Protein AF-A0A7C4SWA2-F1 (afdb_monomer)

Solvent-accessible surface area (backbone atoms only — not comparable to full-atom values): 9480 Å² total; per-residue (Å²): 128,69,71,69,58,55,56,54,55,53,52,51,53,53,56,64,64,68,67,70,67,73,81,58,71,61,83,76,74,59,64,75,64,39,39,58,69,55,51,52,49,53,38,53,76,69,69,55,58,68,45,92,64,57,56,90,76,38,51,30,28,65,49,51,55,94,85,42,69,29,41,38,35,40,36,39,41,90,85,83,37,20,34,45,34,40,38,39,39,32,96,31,40,77,59,31,66,57,48,49,59,53,45,47,72,76,50,66,79,58,49,60,86,47,93,93,50,52,38,38,36,41,68,52,98,89,58,60,46,40,37,39,38,37,31,72,76,69,27,17,40,38,39,38,27,46,53,76,53,48,61,52,53,49,53,56,48,54,60,47,55,63,60,64,77,74,122

Radius of gyration: 19.84 Å; Cα contacts (8 Å, |Δi|>4): 241; chains: 1; bounding box: 36×76×38 Å

Secondary structure (DSSP, 8-state):
--HHHHHHHHHHHHHHHS--------GGGSPTT-BHHHHHHHHHHTT--B-S---TT-EEEEEEETTEEEEEEEEE-TTT-BEEEEEEEESSSTHHHHHHHHHHHHS-PPEESSTTS-EEEEE-TTS-EEEEEE-SSSSEEEEEEETTHHHHHHHHHHHHHHHHT--

Sequence (167 aa):
MAFKQITFVIMLAVCLFVVCECLAFQFEDFVWGISEEQARGLLKQNRKKLTAAEAEGGIAYRDKLMGISCKIELLFTPESRVLYAVRATWDGVEAGPLARDFLSKRHHEPIQEEPGIDKYIWMDSGTEDIIALDYSAGKTDLWYSVGDEYEQGIRLEEGRQEQVDYF

Foldseek 3Di:
DVPVVVVVVVVVVVVVVVPPPVPQDDVVVDDWFAAPVVVVVVCVVVVFDWDPCPPPLWTWGWDDHPNAIWIKIFHADPPSRTTFKIKTKFQFLPCLVVVQVVCCVVAPHWDDPDPPFSWTWGDHPPFQWIWIWGRRPGMIMIMIGGHPVVVVVVVVVVVVVVVVVPD

Nearest PDB structures (foldseek):
  5zfr-assembly1_A-2  TM=3.080E-01  e=1.214E+00  Geobacter sulfurreducens PCA
  2fkm-assembly1_X  TM=3.660E-01  e=3.132E+00  Pseudomonas aeruginosa
  3c2w-assembly1_E  TM=3.956E-01  e=2.506E+00  Pseudomonas aeruginosa
  6vbu-assembly1_7  TM=4.430E-01  e=4.376E+00  Bos taurus
  4o0p-assembly1_A  TM=3.743E-01  e=5.470E+00  Deinococcus radiodurans R1 = ATCC 13939 = DSM 20539

Mean predicted aligned error: 11.61 Å

Structure (mmCIF, N/CA/C/O backbone):
data_AF-A0A7C4SWA2-F1
#
_entry.id   AF-A0A7C4SWA2-F1
#
loop_
_atom_site.group_PDB
_atom_site.id
_atom_site.type_symbol
_atom_site.label_atom_id
_atom_site.label_alt_id
_atom_site.label_comp_id
_atom_site.label_asym_id
_atom_site.label_entity_id
_atom_site.label_seq_id
_atom_site.pdbx_PDB_ins_code
_atom_site.Cartn_x
_atom_site.Cartn_y
_atom_site.Cartn_z
_atom_site.occupancy
_atom_site.B_iso_or_equiv
_atom_site.auth_seq_id
_atom_site.auth_comp_id
_atom_site.auth_asym_id
_atom_site.auth_atom_id
_atom_site.pdbx_PDB_model_num
ATOM 1 N N . MET A 1 1 ? -8.121 -55.295 5.365 1.00 52.00 1 MET A N 1
ATOM 2 C CA . MET A 1 1 ? -8.681 -54.137 4.624 1.00 52.00 1 MET A CA 1
ATOM 3 C C . MET A 1 1 ? -8.723 -52.825 5.420 1.00 52.00 1 MET A C 1
ATOM 5 O O . MET A 1 1 ? -9.052 -51.817 4.821 1.00 52.00 1 MET A O 1
ATOM 9 N N . ALA A 1 2 ? -8.338 -52.773 6.703 1.00 52.31 2 ALA A N 1
ATOM 10 C CA . ALA A 1 2 ? -8.365 -51.526 7.487 1.00 52.31 2 ALA A CA 1
ATOM 11 C C . ALA A 1 2 ? -7.149 -50.595 7.260 1.00 52.31 2 ALA A C 1
ATOM 13 O O . ALA A 1 2 ? -7.238 -49.391 7.462 1.00 52.31 2 ALA A O 1
ATOM 14 N N . PHE A 1 3 ? -6.017 -51.131 6.784 1.00 42.97 3 PHE A N 1
ATOM 15 C CA . PHE A 1 3 ? -4.762 -50.374 6.668 1.00 42.97 3 PHE A CA 1
ATOM 16 C C . PHE A 1 3 ? -4.763 -49.330 5.534 1.00 42.97 3 PHE A C 1
ATOM 18 O O . PHE A 1 3 ? -4.124 -48.296 5.659 1.00 42.97 3 PHE A O 1
ATOM 25 N N . LYS A 1 4 ? -5.528 -49.559 4.453 1.00 47.06 4 LYS A N 1
ATOM 26 C CA . LYS A 1 4 ? -5.644 -48.614 3.323 1.00 47.06 4 LYS A CA 1
ATOM 27 C C . LYS A 1 4 ? -6.523 -47.394 3.631 1.00 47.06 4 LYS A C 1
ATOM 29 O O . LYS A 1 4 ? -6.326 -46.351 3.019 1.00 47.06 4 LYS A O 1
ATOM 34 N N . GLN A 1 5 ? -7.474 -47.505 4.564 1.00 50.75 5 GLN A N 1
ATOM 35 C CA . GLN A 1 5 ? -8.345 -46.381 4.934 1.00 50.75 5 GLN A CA 1
ATOM 36 C C . GLN A 1 5 ? -7.641 -45.378 5.858 1.00 50.75 5 GLN A C 1
ATOM 38 O O . GLN A 1 5 ? -7.860 -44.178 5.728 1.00 50.75 5 GLN A O 1
ATOM 43 N N . ILE A 1 6 ? -6.737 -45.843 6.727 1.00 55.16 6 ILE A N 1
ATOM 44 C CA . ILE A 1 6 ? -5.999 -44.977 7.662 1.00 55.16 6 ILE A CA 1
ATOM 45 C C . ILE A 1 6 ? -5.015 -44.064 6.912 1.00 55.16 6 ILE A C 1
ATOM 47 O O . ILE A 1 6 ? -4.903 -42.882 7.231 1.00 55.16 6 ILE A O 1
ATOM 51 N N . THR A 1 7 ? -4.353 -44.565 5.864 1.00 55.78 7 THR A N 1
ATOM 52 C CA . THR A 1 7 ? -3.414 -43.761 5.060 1.00 55.78 7 THR A CA 1
ATOM 53 C C . THR A 1 7 ? -4.112 -42.620 4.313 1.00 55.78 7 THR A C 1
ATOM 55 O O . THR A 1 7 ? -3.547 -41.538 4.185 1.00 55.78 7 THR A O 1
ATOM 58 N N . PHE A 1 8 ? -5.354 -42.830 3.867 1.00 53.66 8 PHE A N 1
ATOM 59 C CA . PHE A 1 8 ? -6.124 -41.818 3.139 1.00 53.66 8 PHE A CA 1
ATOM 60 C C . PHE A 1 8 ? -6.556 -40.657 4.049 1.00 53.66 8 PHE A C 1
ATOM 62 O O . PHE A 1 8 ? -6.499 -39.501 3.642 1.00 53.66 8 PHE A O 1
ATOM 69 N N . VAL A 1 9 ? -6.909 -40.946 5.307 1.00 58.00 9 VAL A N 1
ATOM 70 C CA . VAL A 1 9 ? -7.282 -39.920 6.299 1.00 58.00 9 VAL A CA 1
ATOM 71 C C . VAL A 1 9 ? -6.073 -39.075 6.711 1.00 58.00 9 VAL A C 1
ATOM 73 O O . VAL A 1 9 ? -6.198 -37.861 6.847 1.00 58.00 9 VAL A O 1
ATOM 76 N N . ILE A 1 10 ? -4.888 -39.682 6.844 1.00 57.34 10 ILE A N 1
ATOM 77 C CA . ILE A 1 10 ? -3.655 -38.942 7.158 1.00 57.34 10 ILE A CA 1
ATOM 78 C C . ILE A 1 10 ? -3.238 -38.056 5.976 1.00 57.34 10 ILE A C 1
ATOM 80 O O . ILE A 1 10 ? -2.879 -36.902 6.184 1.00 57.34 10 ILE A O 1
ATOM 84 N N . MET A 1 11 ? -3.344 -38.541 4.734 1.00 54.00 11 MET A N 1
ATOM 85 C CA . MET A 1 11 ? -3.025 -37.738 3.547 1.00 54.00 11 MET A CA 1
ATOM 86 C C . MET A 1 11 ? -4.014 -36.569 3.360 1.00 54.00 11 MET A C 1
ATOM 88 O O . MET A 1 11 ? -3.588 -35.466 3.037 1.00 54.00 11 MET A O 1
ATOM 92 N N . LEU A 1 12 ? -5.305 -36.762 3.666 1.00 49.56 12 LEU A N 1
ATOM 93 C CA . LEU A 1 12 ? -6.313 -35.693 3.648 1.00 49.56 12 LEU A CA 1
ATOM 94 C C . LEU A 1 12 ? -6.077 -34.648 4.756 1.00 49.56 12 LEU A C 1
ATOM 96 O O . LEU A 1 12 ? -6.228 -33.455 4.511 1.00 49.56 12 LEU A O 1
ATOM 100 N N . ALA A 1 13 ? -5.658 -35.075 5.953 1.00 52.69 13 ALA A N 1
ATOM 101 C CA . ALA A 1 13 ? -5.319 -34.175 7.058 1.00 52.69 13 ALA A CA 1
ATOM 102 C C . ALA A 1 13 ? -4.026 -33.380 6.798 1.00 52.69 13 ALA A C 1
ATOM 104 O O . ALA A 1 13 ? -3.947 -32.208 7.160 1.00 52.69 13 ALA A O 1
ATOM 105 N N . VAL A 1 14 ? -3.038 -33.983 6.124 1.00 51.81 14 VAL A N 1
ATOM 106 C CA . VAL A 1 14 ? -1.818 -33.287 5.683 1.00 51.81 14 VAL A CA 1
ATOM 107 C C . VAL A 1 14 ? -2.132 -32.306 4.548 1.00 51.81 14 VAL A C 1
ATOM 109 O O . VAL A 1 14 ? -1.638 -31.185 4.582 1.00 51.81 14 VAL A O 1
ATOM 112 N N . CYS A 1 15 ? -3.018 -32.646 3.603 1.00 45.97 15 CYS A N 1
ATOM 113 C CA . CYS A 1 15 ? -3.478 -31.697 2.582 1.00 45.97 15 CYS A CA 1
ATOM 114 C C . CYS A 1 15 ? -4.307 -30.540 3.169 1.00 45.97 15 CYS A C 1
ATOM 116 O O . CYS A 1 15 ? -4.155 -29.413 2.714 1.00 45.97 15 CYS A O 1
ATOM 118 N N . LEU A 1 16 ? -5.114 -30.774 4.212 1.00 44.59 16 LEU A N 1
ATOM 119 C CA . LEU A 1 16 ? -5.858 -29.716 4.916 1.00 44.59 16 LEU A CA 1
ATOM 120 C C . LEU A 1 16 ? -4.960 -28.788 5.754 1.00 44.59 16 LEU A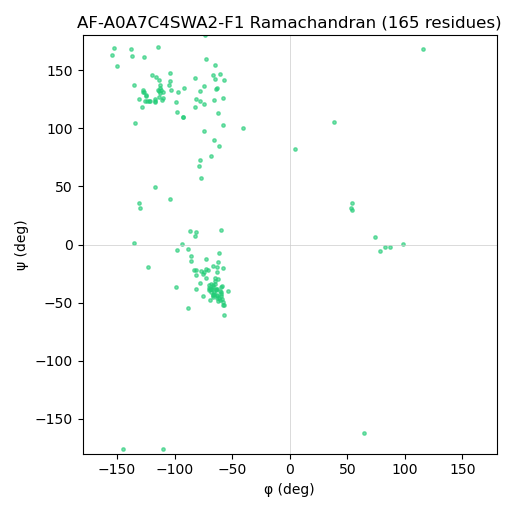 C 1
ATOM 122 O O . LEU A 1 16 ? -5.343 -27.650 6.002 1.00 44.59 16 LEU A O 1
ATOM 126 N N . PHE A 1 17 ? -3.762 -29.229 6.149 1.00 40.84 17 PHE A N 1
ATOM 127 C CA . PHE A 1 17 ? -2.779 -28.382 6.842 1.00 40.84 17 PHE A CA 1
ATOM 128 C C . PHE A 1 17 ? -1.877 -27.569 5.898 1.00 40.84 17 PHE A C 1
ATOM 130 O O . PHE A 1 17 ? -1.212 -26.639 6.350 1.00 40.84 17 PHE A O 1
ATOM 137 N N . VAL A 1 18 ? -1.853 -27.890 4.599 1.00 42.31 18 VAL A N 1
ATOM 138 C CA . VAL A 1 18 ? -1.020 -27.201 3.590 1.00 42.31 18 VAL A CA 1
ATOM 139 C C . VAL A 1 18 ? -1.777 -26.071 2.878 1.00 42.31 18 VAL A C 1
ATOM 141 O O . VAL A 1 18 ? -1.190 -25.341 2.090 1.00 42.31 18 VAL A O 1
ATOM 144 N N . VAL A 1 19 ? -3.044 -25.831 3.229 1.00 43.88 19 VAL A N 1
ATOM 145 C CA . VAL A 1 19 ? -3.797 -24.639 2.795 1.00 43.88 19 VAL A CA 1
ATOM 146 C C . VAL A 1 19 ? -3.914 -23.618 3.931 1.00 43.88 19 VAL A C 1
ATOM 148 O O . VAL A 1 19 ? -4.924 -22.948 4.094 1.00 43.88 19 VAL A O 1
ATOM 151 N N . CYS A 1 20 ? -2.851 -23.452 4.719 1.00 35.91 20 CYS A N 1
ATOM 152 C CA . CYS A 1 20 ? -2.522 -22.111 5.198 1.00 35.91 20 CYS A CA 1
ATOM 153 C C . CYS A 1 20 ? -1.819 -21.410 4.037 1.00 35.91 20 CYS A C 1
ATOM 155 O O . CYS A 1 20 ? -0.622 -21.124 4.093 1.00 35.91 20 CYS A O 1
ATOM 157 N N . GLU A 1 21 ? -2.563 -21.148 2.961 1.00 38.19 21 GLU A N 1
ATOM 158 C CA . GLU A 1 21 ? -2.237 -19.970 2.183 1.00 38.19 21 GLU A CA 1
ATOM 159 C C . GLU A 1 21 ? -2.354 -18.835 3.188 1.00 38.19 21 GLU A C 1
ATOM 161 O O . GLU A 1 21 ? -3.440 -18.476 3.645 1.00 38.19 21 GLU A O 1
ATOM 166 N N . CYS A 1 22 ? -1.194 -18.366 3.646 1.00 36.97 22 CYS A N 1
ATOM 167 C CA . CYS A 1 22 ? -1.033 -17.004 4.087 1.00 36.97 22 CYS A CA 1
ATOM 168 C C . CYS A 1 22 ? -1.812 -16.176 3.072 1.00 36.97 22 CYS A C 1
ATOM 170 O O . CYS A 1 22 ? -1.321 -15.970 1.963 1.00 36.97 22 CYS A O 1
ATOM 172 N N . LEU A 1 23 ? -3.034 -15.774 3.425 1.00 37.03 23 LEU A N 1
ATOM 173 C CA . LEU A 1 23 ? -3.732 -14.689 2.764 1.00 37.03 23 LEU A CA 1
ATOM 174 C C . LEU A 1 23 ? -2.835 -13.480 3.004 1.00 37.03 23 LEU A C 1
ATOM 176 O O . LEU A 1 23 ? -2.904 -12.789 4.021 1.00 37.03 23 LEU A O 1
ATOM 180 N N . ALA A 1 24 ? -1.854 -13.370 2.115 1.00 38.41 24 ALA A N 1
ATOM 181 C CA . ALA A 1 24 ? -0.940 -12.277 1.977 1.00 38.41 24 ALA A CA 1
ATOM 182 C C . ALA A 1 24 ? -1.821 -11.113 1.545 1.00 38.41 24 ALA A C 1
ATOM 184 O O . ALA A 1 24 ? -2.131 -10.978 0.373 1.00 38.41 24 ALA A O 1
ATOM 185 N N . PHE A 1 25 ? -2.315 -10.390 2.545 1.00 46.66 25 PHE A N 1
ATOM 186 C CA . PHE A 1 25 ? -2.677 -8.985 2.501 1.00 46.66 25 PHE A CA 1
ATOM 187 C C . PHE A 1 25 ? -3.344 -8.485 1.210 1.00 46.66 25 PHE A C 1
ATOM 189 O O . PHE A 1 25 ? -2.683 -8.221 0.203 1.00 46.66 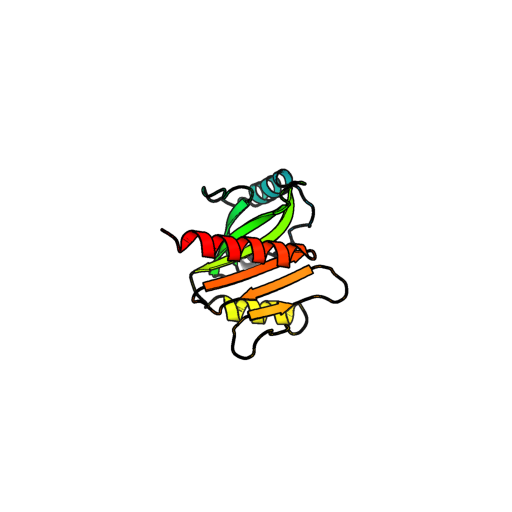25 PHE A O 1
ATOM 196 N N . GLN A 1 26 ? -4.651 -8.253 1.287 1.00 59.94 26 GLN A N 1
ATOM 197 C CA . GLN A 1 26 ? -5.360 -7.434 0.316 1.00 59.94 26 GLN A CA 1
ATOM 198 C C . GLN A 1 26 ? -5.349 -6.016 0.902 1.00 59.94 26 GLN A C 1
ATOM 200 O O . GLN A 1 26 ? -5.970 -5.752 1.922 1.00 59.94 26 GLN A O 1
ATOM 205 N N . PHE A 1 27 ? -4.605 -5.083 0.313 1.00 61.94 27 PHE A N 1
ATOM 206 C CA . PHE A 1 27 ? -4.705 -3.659 0.681 1.00 61.94 27 PHE A CA 1
ATOM 207 C C . PHE A 1 27 ? -6.143 -3.126 0.485 1.00 61.94 27 PHE A C 1
ATOM 209 O O . PHE A 1 27 ? -6.539 -2.167 1.137 1.00 61.94 27 PHE A O 1
ATOM 216 N N . GLU A 1 28 ? -6.936 -3.826 -0.331 1.00 57.72 28 GLU A N 1
ATOM 217 C CA . GLU A 1 28 ? -8.385 -3.680 -0.514 1.00 57.72 28 GLU A CA 1
ATOM 218 C C . GLU A 1 28 ? -9.243 -4.201 0.657 1.00 57.72 28 GLU A C 1
ATOM 220 O O . GLU A 1 28 ? -10.435 -3.913 0.706 1.00 57.72 28 GLU A O 1
ATOM 225 N N . ASP A 1 29 ? -8.681 -4.955 1.613 1.00 66.12 29 ASP A N 1
ATOM 226 C CA . ASP A 1 29 ? -9.417 -5.405 2.810 1.00 66.12 29 ASP A CA 1
ATOM 227 C C . ASP A 1 29 ? -9.788 -4.222 3.720 1.00 66.12 29 ASP A C 1
ATOM 229 O O . ASP A 1 29 ? -10.647 -4.333 4.603 1.00 66.12 29 ASP A O 1
ATOM 233 N N . PHE A 1 30 ? -9.114 -3.084 3.542 1.00 69.88 30 PHE A N 1
ATOM 234 C CA . PHE A 1 30 ? -9.440 -1.863 4.248 1.00 69.88 30 PHE A CA 1
ATOM 235 C C . PHE A 1 30 ? -10.597 -1.152 3.559 1.00 69.88 30 PHE A C 1
ATOM 237 O O . PHE A 1 30 ? -10.504 -0.709 2.420 1.00 69.88 30 PHE A O 1
ATOM 244 N N . VAL A 1 31 ? -11.694 -1.009 4.297 1.00 79.50 31 VAL A N 1
ATOM 245 C CA . VAL A 1 31 ? -12.824 -0.190 3.868 1.00 79.50 31 VAL A CA 1
ATOM 246 C C . VAL A 1 31 ? -12.469 1.272 4.109 1.00 79.50 31 VAL A C 1
ATOM 248 O O . VAL A 1 31 ? -12.155 1.662 5.236 1.00 79.50 31 VAL A O 1
ATOM 251 N N . TRP A 1 32 ? -12.528 2.085 3.061 1.00 85.62 32 TRP A N 1
ATOM 252 C CA . TRP A 1 32 ? -12.318 3.524 3.169 1.00 85.62 32 TRP A CA 1
ATOM 253 C C . TRP A 1 32 ? -13.337 4.181 4.096 1.00 85.62 32 TRP A C 1
ATOM 255 O O . TRP A 1 32 ? -14.485 3.744 4.205 1.00 85.62 32 TRP A O 1
ATOM 265 N N . GLY A 1 33 ? -12.912 5.225 4.806 1.00 82.81 33 GLY A N 1
ATOM 266 C CA . GLY A 1 33 ? -13.785 5.934 5.738 1.00 82.81 33 GLY A CA 1
ATOM 267 C C . GLY A 1 33 ? -13.917 5.292 7.128 1.00 82.81 33 GLY A C 1
ATOM 268 O O . GLY A 1 33 ? -14.580 5.872 7.990 1.00 82.81 33 GLY A O 1
ATOM 269 N N . ILE A 1 34 ? -13.293 4.135 7.398 1.00 87.75 34 ILE A N 1
ATOM 270 C CA . ILE A 1 34 ? -13.256 3.584 8.766 1.00 87.75 34 ILE A CA 1
ATOM 271 C C . ILE A 1 34 ? -12.436 4.481 9.692 1.00 87.75 34 ILE A C 1
ATOM 273 O O . ILE A 1 34 ? -11.429 5.062 9.287 1.00 87.75 34 ILE A O 1
ATOM 277 N N . SER A 1 35 ? -12.831 4.564 10.959 1.00 89.00 35 SER A N 1
ATOM 278 C CA . SER A 1 35 ? -12.076 5.327 11.950 1.00 89.00 35 SER A CA 1
ATOM 279 C C . SER A 1 35 ? -10.770 4.631 12.336 1.00 89.00 35 SER A C 1
ATOM 281 O O . SER A 1 35 ? -10.620 3.408 12.224 1.00 89.00 35 SER A O 1
ATOM 283 N N . GLU A 1 36 ? -9.832 5.401 12.881 1.00 87.50 36 GLU A N 1
ATOM 284 C CA . GLU A 1 36 ? -8.601 4.857 13.459 1.00 87.50 36 GLU A CA 1
ATOM 285 C C . GLU A 1 36 ? -8.867 3.774 14.521 1.00 87.50 36 GLU A C 1
ATOM 287 O O . GLU A 1 36 ? -8.196 2.741 14.549 1.00 87.50 36 GLU A O 1
ATOM 292 N N . GLU A 1 37 ? -9.881 3.956 15.372 1.00 87.06 37 GLU A N 1
ATOM 293 C CA . GLU A 1 37 ? -10.252 2.969 16.391 1.00 87.06 37 GLU A CA 1
ATOM 294 C C . GLU A 1 37 ? -10.714 1.646 15.760 1.00 87.06 37 GLU A C 1
ATOM 296 O O . GLU A 1 37 ? -10.284 0.566 16.183 1.00 87.06 37 GLU A O 1
ATOM 301 N N . GLN A 1 38 ? -11.536 1.718 14.708 1.00 87.50 38 GLN A N 1
ATOM 302 C CA . GLN A 1 38 ? -11.983 0.540 13.963 1.00 87.50 38 GLN A CA 1
ATOM 303 C C . GLN A 1 38 ? -10.802 -0.174 13.301 1.00 87.50 38 GLN A C 1
ATOM 305 O O . GLN A 1 38 ? -10.674 -1.395 13.433 1.00 87.50 38 GLN A O 1
ATOM 310 N N . ALA A 1 39 ? -9.895 0.576 12.670 1.00 87.06 39 ALA A N 1
ATOM 311 C CA . ALA A 1 39 ? -8.683 0.029 12.069 1.00 87.06 39 ALA A CA 1
ATOM 312 C C . ALA A 1 39 ? -7.800 -0.688 13.109 1.00 87.06 39 ALA A C 1
ATOM 314 O O . ALA A 1 39 ? -7.370 -1.823 12.886 1.00 87.06 39 ALA A O 1
ATOM 315 N N . ARG A 1 40 ? -7.595 -0.098 14.297 1.00 85.62 40 ARG A N 1
ATOM 316 C CA . ARG A 1 40 ? -6.878 -0.753 15.413 1.00 85.62 40 ARG A CA 1
ATOM 317 C C . ARG A 1 40 ? -7.576 -2.037 15.863 1.00 85.62 40 ARG A C 1
ATOM 319 O O . ARG A 1 40 ? -6.905 -3.038 16.134 1.00 85.62 40 ARG A O 1
ATOM 326 N N . GLY A 1 41 ? -8.908 -2.030 15.917 1.00 84.19 41 GLY A N 1
ATOM 327 C CA . GLY A 1 41 ? -9.725 -3.208 16.208 1.00 84.19 41 GLY A CA 1
ATOM 328 C C . GLY A 1 41 ? -9.472 -4.353 15.223 1.00 84.19 41 GLY A C 1
ATOM 329 O O . GLY A 1 41 ? -9.174 -5.471 15.653 1.00 84.19 41 GLY A O 1
ATOM 330 N N . LEU A 1 42 ? -9.506 -4.061 13.920 1.00 83.62 42 LEU A N 1
ATOM 331 C CA . LEU A 1 42 ? -9.240 -5.029 12.848 1.00 83.62 42 LEU A CA 1
ATOM 332 C C . LEU A 1 42 ? -7.815 -5.591 12.925 1.00 83.62 42 LEU A C 1
ATOM 334 O O . LEU A 1 42 ? -7.612 -6.806 12.878 1.00 83.62 42 LEU A O 1
ATOM 338 N N . LEU A 1 43 ? -6.813 -4.732 13.125 1.00 83.94 43 LEU A N 1
ATOM 339 C CA . LEU A 1 43 ? -5.416 -5.162 13.247 1.00 83.94 43 LEU A CA 1
ATOM 340 C C . LEU A 1 43 ? -5.195 -6.067 14.467 1.00 83.94 43 LEU A C 1
ATOM 342 O O . LEU A 1 43 ? -4.475 -7.067 14.381 1.00 83.94 43 LEU A O 1
ATOM 346 N N . LYS A 1 44 ? -5.856 -5.768 15.591 1.00 81.75 44 LYS A N 1
ATOM 347 C CA . LYS A 1 44 ? -5.808 -6.596 16.802 1.00 81.75 44 LYS A CA 1
ATOM 348 C C . LYS A 1 44 ? -6.464 -7.960 16.586 1.00 81.75 44 LYS A C 1
ATOM 350 O O . LYS A 1 44 ? -5.897 -8.969 17.009 1.00 81.75 44 LYS A O 1
ATOM 355 N N . GLN A 1 45 ? -7.619 -8.008 15.919 1.00 80.31 45 GLN A N 1
ATOM 356 C CA . GLN A 1 45 ? -8.289 -9.264 15.554 1.00 80.31 45 GLN A CA 1
ATOM 357 C C . GLN A 1 45 ? -7.392 -10.135 14.663 1.00 80.31 45 GLN A C 1
ATOM 359 O O . GLN A 1 45 ? -7.247 -11.331 14.914 1.00 80.31 45 GLN A O 1
ATOM 364 N N . ASN A 1 46 ? -6.687 -9.507 13.720 1.00 77.69 46 ASN A N 1
ATOM 365 C CA . ASN A 1 46 ? -5.732 -10.154 12.819 1.00 77.69 46 ASN A CA 1
ATOM 366 C C . ASN A 1 46 ? -4.337 -10.385 13.432 1.00 77.69 46 ASN A C 1
ATOM 368 O O . ASN A 1 46 ? -3.397 -10.750 12.723 1.00 77.69 46 ASN A O 1
ATOM 372 N N . ARG A 1 47 ? -4.187 -10.199 14.754 1.00 80.12 47 ARG A N 1
ATOM 373 C CA . ARG A 1 47 ? -2.951 -10.431 15.529 1.00 80.12 47 ARG A CA 1
ATOM 374 C C . ARG A 1 47 ? -1.724 -9.689 14.981 1.00 80.12 47 ARG A C 1
ATOM 376 O O . ARG A 1 47 ? -0.593 -10.156 15.143 1.00 80.12 47 ARG A O 1
ATOM 383 N N . LYS A 1 48 ? -1.929 -8.533 14.347 1.00 80.00 48 LYS A N 1
ATOM 384 C CA . LYS A 1 48 ? -0.841 -7.701 13.828 1.00 80.00 48 LYS A CA 1
ATOM 385 C C . LYS A 1 48 ? -0.142 -6.985 14.983 1.00 80.00 48 LYS A C 1
ATOM 387 O O . LYS A 1 48 ? -0.782 -6.489 15.910 1.00 80.00 48 LYS A O 1
ATOM 392 N N . LYS A 1 49 ? 1.193 -6.964 14.947 1.00 77.44 49 LYS A N 1
ATOM 393 C CA . LYS A 1 49 ? 2.016 -6.259 15.937 1.00 77.44 49 LYS A CA 1
ATOM 394 C C . LYS A 1 49 ? 2.304 -4.854 15.429 1.00 77.44 49 LYS A C 1
ATOM 396 O O . LYS A 1 49 ? 3.072 -4.694 14.483 1.00 77.44 49 LYS A O 1
ATOM 401 N N . LEU A 1 50 ? 1.690 -3.865 16.071 1.00 77.62 50 LEU A N 1
ATOM 402 C CA . LEU A 1 50 ? 1.934 -2.456 15.778 1.00 77.62 50 LEU A CA 1
ATOM 403 C C . LEU A 1 50 ? 3.381 -2.087 16.121 1.00 77.62 50 LEU A C 1
ATOM 405 O O . LEU A 1 50 ? 3.947 -2.592 17.096 1.00 77.62 50 LEU A O 1
ATOM 409 N N . THR A 1 51 ? 3.994 -1.233 15.308 1.00 75.31 51 THR A N 1
ATOM 410 C CA . THR A 1 51 ? 5.329 -0.695 15.587 1.00 75.31 51 THR A CA 1
ATOM 411 C C . THR A 1 51 ? 5.228 0.485 16.547 1.00 75.31 51 THR A C 1
ATOM 413 O O . THR A 1 51 ? 4.311 1.286 16.434 1.00 75.31 51 THR A O 1
ATOM 416 N N . ALA A 1 52 ? 6.195 0.623 17.461 1.00 56.66 52 ALA A N 1
ATOM 417 C CA . ALA A 1 52 ? 6.230 1.696 18.465 1.00 56.66 52 ALA A CA 1
ATOM 418 C C . ALA A 1 52 ? 6.322 3.118 17.872 1.00 56.66 52 ALA A C 1
ATOM 420 O O . ALA A 1 52 ? 6.068 4.090 18.574 1.00 56.66 52 ALA A O 1
ATOM 421 N N . ALA A 1 53 ? 6.673 3.235 16.588 1.00 53.84 53 ALA A N 1
ATOM 422 C CA . ALA A 1 53 ? 6.560 4.467 15.822 1.00 53.84 53 ALA A CA 1
ATOM 423 C C . ALA A 1 53 ? 5.096 4.666 15.400 1.00 53.84 53 ALA A C 1
ATOM 425 O O . ALA A 1 53 ? 4.732 4.465 14.242 1.00 53.84 53 ALA A O 1
ATOM 426 N N . GLU A 1 54 ? 4.250 5.024 16.362 1.00 54.94 54 GLU A N 1
ATOM 427 C CA . GLU A 1 54 ? 2.999 5.730 16.091 1.00 54.94 54 GLU A CA 1
ATOM 428 C C . GLU A 1 54 ? 3.396 7.130 15.606 1.00 54.94 54 GLU A C 1
ATOM 430 O O . GLU A 1 54 ? 3.434 8.083 16.379 1.00 54.94 54 GLU A O 1
ATOM 435 N N . ALA A 1 55 ? 3.852 7.231 14.354 1.00 41.78 55 ALA A N 1
ATOM 436 C CA . ALA A 1 55 ? 4.175 8.516 13.756 1.00 41.78 55 ALA A CA 1
ATOM 437 C C . ALA A 1 55 ? 2.878 9.330 13.714 1.00 41.78 55 ALA A C 1
ATOM 439 O O . ALA A 1 55 ? 1.913 8.915 13.075 1.00 41.78 55 ALA A O 1
ATOM 440 N N . GLU A 1 56 ? 2.864 10.405 14.503 1.00 48.59 56 GLU A N 1
ATOM 441 C CA . GLU A 1 56 ? 1.892 11.498 14.561 1.00 48.59 56 GLU A CA 1
ATOM 442 C C . GLU A 1 56 ? 0.674 11.317 13.645 1.00 48.59 56 GLU A C 1
ATOM 444 O O . GLU A 1 56 ? 0.595 11.846 12.542 1.00 48.59 56 GLU A O 1
ATOM 449 N N . GLY A 1 57 ? -0.298 10.541 14.128 1.00 57.09 57 GLY A N 1
ATOM 450 C CA . GLY A 1 57 ? -1.621 10.457 13.520 1.00 57.09 57 GLY A CA 1
ATOM 451 C C . GLY A 1 57 ? -1.892 9.269 12.592 1.00 57.09 57 GLY A C 1
ATOM 452 O O . GLY A 1 57 ? -3.030 9.180 12.131 1.00 57.09 57 GLY A O 1
ATOM 453 N N . GLY A 1 58 ? -0.943 8.354 12.365 1.00 70.75 58 GLY A N 1
ATOM 454 C CA . GLY A 1 58 ? -1.141 7.108 11.603 1.00 70.75 58 GLY A CA 1
ATOM 455 C C . GLY A 1 58 ? -0.997 5.821 12.433 1.00 70.75 58 GLY A C 1
ATOM 456 O O . GLY A 1 58 ? -0.535 5.843 13.575 1.00 70.75 58 GLY A O 1
ATOM 457 N N . ILE A 1 59 ? -1.365 4.671 11.852 1.00 86.12 59 ILE A N 1
ATOM 458 C CA . ILE A 1 59 ? -1.084 3.341 12.431 1.00 86.12 59 ILE A CA 1
ATOM 459 C C . ILE A 1 59 ? -0.045 2.636 11.565 1.00 86.12 59 ILE A C 1
ATOM 461 O O . ILE A 1 59 ? -0.291 2.410 10.386 1.00 86.12 59 ILE A O 1
ATOM 465 N N . ALA A 1 60 ? 1.070 2.208 12.155 1.00 88.19 60 ALA A N 1
ATOM 466 C CA . ALA A 1 60 ? 2.108 1.468 11.444 1.00 88.19 60 ALA A CA 1
ATOM 467 C C . ALA A 1 60 ? 2.344 0.069 12.032 1.00 88.19 60 ALA A C 1
ATOM 469 O O . ALA A 1 60 ? 2.243 -0.157 13.243 1.00 88.19 60 ALA A O 1
ATOM 470 N N . TYR A 1 61 ? 2.676 -0.888 11.170 1.00 86.94 61 TYR A N 1
ATOM 471 C CA . TYR A 1 61 ? 3.079 -2.243 11.547 1.00 86.94 61 TYR A CA 1
ATOM 472 C C . TYR A 1 61 ? 4.000 -2.853 10.489 1.00 86.94 61 TYR A C 1
ATOM 474 O O . TYR A 1 61 ? 4.177 -2.307 9.404 1.00 86.94 61 TYR A O 1
ATOM 482 N N . ARG A 1 62 ? 4.617 -3.994 10.808 1.00 87.81 62 ARG A N 1
ATOM 483 C CA . ARG A 1 62 ? 5.365 -4.790 9.826 1.00 87.81 62 ARG A CA 1
ATOM 484 C C . ARG A 1 62 ? 4.562 -6.008 9.409 1.00 87.81 62 ARG A C 1
ATOM 486 O O . ARG A 1 62 ? 3.948 -6.666 10.252 1.00 87.81 62 ARG A O 1
ATOM 493 N N . ASP A 1 63 ? 4.631 -6.323 8.127 1.00 87.44 63 ASP A N 1
ATOM 494 C CA . ASP A 1 63 ? 4.007 -7.508 7.552 1.00 87.44 63 ASP A CA 1
ATOM 495 C C . ASP A 1 63 ? 4.867 -8.079 6.420 1.00 87.44 63 ASP A C 1
ATOM 497 O O . ASP A 1 63 ? 5.982 -7.610 6.179 1.00 87.44 63 ASP A O 1
ATOM 501 N N . LYS A 1 64 ? 4.369 -9.120 5.753 1.00 87.38 64 LYS A N 1
ATOM 502 C CA . LYS A 1 64 ? 4.946 -9.636 4.515 1.00 87.38 64 LYS A CA 1
ATOM 503 C C . LYS A 1 64 ? 3.955 -9.502 3.375 1.00 87.38 64 LYS A C 1
ATOM 505 O O . LYS A 1 64 ? 2.884 -10.103 3.403 1.00 87.38 64 LYS A O 1
ATOM 510 N N . LEU A 1 65 ? 4.382 -8.800 2.339 1.00 84.31 65 LEU A N 1
ATOM 511 C CA . LEU A 1 65 ? 3.679 -8.676 1.073 1.00 84.31 65 LEU A CA 1
ATOM 512 C C . LEU A 1 65 ? 4.497 -9.355 -0.010 1.00 84.31 65 LEU A C 1
ATOM 514 O O . LEU A 1 65 ? 5.708 -9.154 -0.083 1.00 84.31 65 LEU A O 1
ATOM 518 N N . MET A 1 66 ? 3.851 -10.195 -0.820 1.00 84.81 66 MET A N 1
ATOM 519 C CA . MET A 1 66 ? 4.533 -10.986 -1.859 1.00 84.81 66 MET A CA 1
ATOM 520 C C . MET A 1 66 ? 5.717 -11.800 -1.295 1.00 84.81 66 MET A C 1
ATOM 522 O O . MET A 1 66 ? 6.727 -12.018 -1.954 1.00 84.81 66 MET A O 1
ATOM 526 N N . GLY A 1 67 ? 5.611 -12.228 -0.031 1.00 85.94 67 GLY A N 1
ATOM 527 C CA . GLY A 1 67 ? 6.664 -12.955 0.685 1.00 85.94 67 GLY A CA 1
ATOM 528 C C . GLY A 1 67 ? 7.815 -12.093 1.224 1.00 85.94 67 GLY A C 1
ATOM 529 O O . GLY A 1 67 ? 8.639 -12.615 1.979 1.00 85.94 67 GLY A O 1
ATOM 530 N N . ILE A 1 68 ? 7.851 -10.793 0.919 1.00 89.50 68 ILE A N 1
ATOM 531 C CA . ILE A 1 68 ? 8.910 -9.862 1.322 1.00 89.50 68 ILE A CA 1
ATOM 532 C C . ILE A 1 68 ? 8.417 -8.996 2.484 1.00 89.50 68 ILE A C 1
ATOM 534 O O . ILE A 1 68 ? 7.306 -8.468 2.460 1.00 89.50 68 ILE A O 1
ATOM 538 N N . SER A 1 69 ? 9.242 -8.871 3.524 1.00 90.62 69 SER A N 1
ATOM 539 C CA . SER A 1 69 ? 8.930 -8.036 4.684 1.00 90.62 69 SER A CA 1
ATOM 540 C C . SER A 1 69 ? 8.842 -6.561 4.293 1.00 90.62 69 SER A C 1
ATOM 542 O O . SER A 1 69 ? 9.755 -6.044 3.658 1.00 90.62 69 S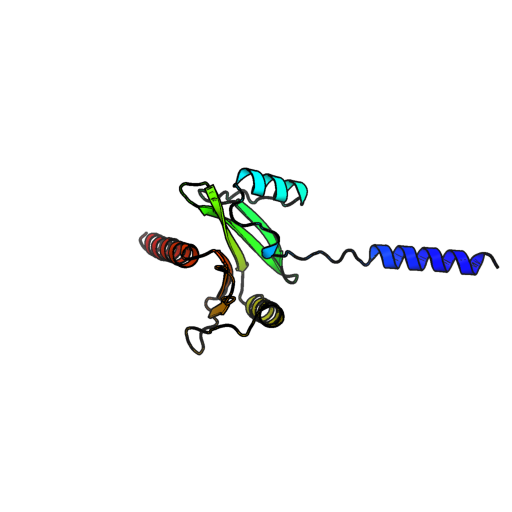ER A O 1
ATOM 544 N N . CYS A 1 70 ? 7.800 -5.879 4.752 1.00 89.94 70 CYS A N 1
ATOM 545 C CA . CYS A 1 70 ? 7.590 -4.452 4.539 1.00 89.94 70 CYS A CA 1
ATOM 546 C C . CYS A 1 70 ? 7.078 -3.770 5.810 1.00 89.94 70 CYS A C 1
ATOM 548 O O . CYS A 1 70 ? 6.678 -4.416 6.790 1.00 89.94 70 CYS A O 1
ATOM 550 N N . LYS A 1 71 ? 7.094 -2.442 5.785 1.00 91.31 71 LYS A N 1
ATOM 551 C CA . LYS A 1 71 ? 6.326 -1.589 6.688 1.00 91.31 71 LYS A CA 1
ATOM 552 C C . LYS A 1 71 ? 4.990 -1.275 6.018 1.00 9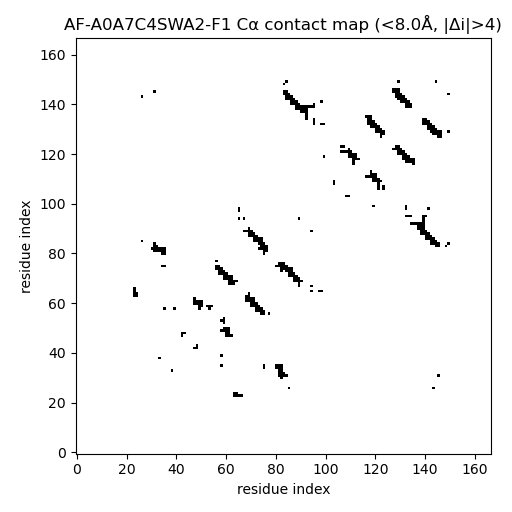1.31 71 LYS A C 1
ATOM 554 O O . LYS A 1 71 ? 4.978 -0.946 4.839 1.00 91.31 71 LYS A O 1
ATOM 559 N N . ILE A 1 72 ? 3.897 -1.373 6.764 1.00 89.25 72 ILE A N 1
ATOM 560 C CA . ILE A 1 72 ? 2.572 -0.913 6.354 1.00 89.25 72 ILE A CA 1
ATOM 561 C C . ILE A 1 72 ? 2.178 0.267 7.231 1.00 89.25 72 ILE A C 1
ATOM 563 O O . ILE A 1 72 ? 2.323 0.194 8.454 1.00 89.25 72 ILE A O 1
ATOM 567 N N . GLU A 1 73 ? 1.648 1.314 6.615 1.00 89.38 73 GLU A N 1
ATOM 568 C CA . GLU A 1 73 ? 1.129 2.507 7.271 1.00 89.38 73 GLU A CA 1
ATOM 569 C C . GLU A 1 73 ? -0.311 2.746 6.828 1.00 89.38 73 GLU A C 1
ATOM 571 O O . GLU A 1 73 ? -0.616 2.756 5.639 1.00 89.38 73 GLU A O 1
ATOM 576 N N . LEU A 1 74 ? -1.196 2.920 7.802 1.00 88.62 74 LEU A N 1
ATOM 577 C CA . LEU A 1 74 ? -2.567 3.367 7.614 1.00 88.62 74 LEU A CA 1
ATOM 578 C C . LEU A 1 74 ? -2.620 4.862 7.915 1.00 88.62 74 LEU A C 1
ATOM 580 O O . LEU A 1 74 ? -2.247 5.286 9.017 1.00 88.62 74 LEU A O 1
ATOM 584 N N . LEU A 1 75 ? -3.078 5.637 6.940 1.00 86.81 75 LEU A N 1
ATOM 585 C CA . LEU A 1 75 ? -3.099 7.091 6.972 1.00 86.81 75 LEU A CA 1
ATOM 586 C C . LEU A 1 75 ? -4.539 7.582 7.096 1.00 86.81 75 LEU A C 1
ATOM 588 O O . LEU A 1 75 ? -5.437 7.147 6.371 1.00 86.81 75 LEU A O 1
ATOM 592 N N . PHE A 1 76 ? -4.746 8.491 8.044 1.00 85.81 76 PHE A N 1
ATOM 593 C CA . PHE A 1 76 ? -6.061 8.995 8.417 1.00 85.81 76 PHE A CA 1
ATOM 594 C C . PHE A 1 76 ? -6.167 10.480 8.115 1.00 85.81 76 PHE A C 1
ATOM 596 O O . PHE A 1 76 ? -5.196 11.219 8.292 1.00 85.81 76 PHE A O 1
ATOM 603 N N . THR A 1 77 ? -7.349 10.917 7.691 1.00 84.19 77 THR A N 1
ATOM 604 C CA . THR A 1 77 ? -7.616 12.327 7.422 1.00 84.19 77 THR A CA 1
ATOM 605 C C . THR A 1 77 ? -7.326 13.156 8.68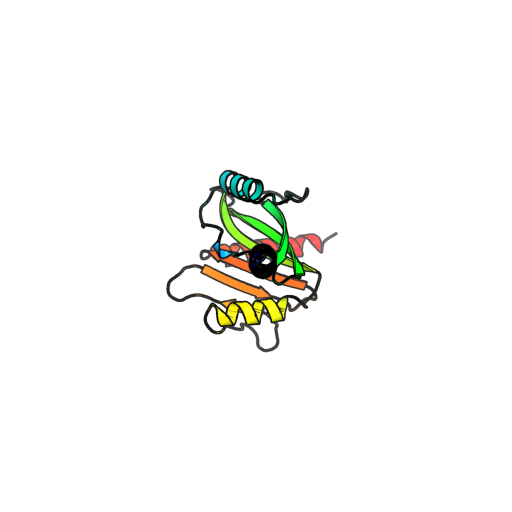3 1.00 84.19 77 THR A C 1
ATOM 607 O O . THR A 1 77 ? -7.621 12.706 9.800 1.00 84.19 77 THR A O 1
ATOM 610 N N . PRO A 1 78 ? -6.754 14.366 8.558 1.00 77.69 78 PRO A N 1
ATOM 611 C CA . PRO A 1 78 ? -6.389 15.166 9.726 1.00 77.69 78 PRO A CA 1
ATOM 612 C C . PRO A 1 78 ? -7.584 15.514 10.623 1.00 77.69 78 PRO A C 1
ATOM 614 O O . PRO A 1 78 ? -7.487 15.415 11.844 1.00 77.69 78 PRO A O 1
ATOM 617 N N . GLU A 1 79 ? -8.715 15.888 10.017 1.00 80.00 79 GLU A N 1
ATOM 618 C CA . GLU A 1 79 ? -9.892 16.383 10.741 1.00 80.00 79 GLU A CA 1
ATOM 619 C C . GLU A 1 79 ? -10.844 15.263 11.168 1.00 80.00 79 GLU A C 1
ATOM 621 O O . GLU A 1 79 ? -11.180 15.144 12.346 1.00 80.00 79 GLU A O 1
ATOM 626 N N . SER A 1 80 ? -11.286 14.427 10.222 1.00 81.88 80 SER A N 1
ATOM 627 C CA . SER A 1 80 ? -12.288 13.384 10.481 1.00 81.88 80 SER A CA 1
ATOM 628 C C . SER A 1 80 ? -11.696 12.073 11.006 1.00 81.88 80 SER A C 1
ATOM 630 O O . SER A 1 80 ? -12.452 11.226 11.481 1.00 81.88 80 SER A O 1
ATOM 632 N N . ARG A 1 81 ? -10.362 11.914 10.983 1.00 86.00 81 ARG A N 1
ATOM 633 C CA . ARG A 1 81 ? -9.637 10.726 11.475 1.00 86.00 81 ARG A CA 1
ATOM 634 C C . ARG A 1 81 ? -10.141 9.419 10.854 1.00 86.00 81 ARG A C 1
ATOM 636 O O . ARG A 1 81 ? -10.171 8.378 11.519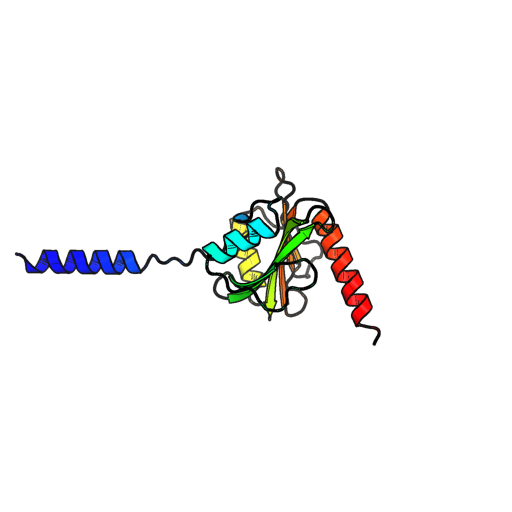 1.00 86.00 81 ARG A O 1
ATOM 643 N N . VAL A 1 82 ? -10.526 9.476 9.581 1.00 87.38 82 VAL A N 1
ATOM 644 C CA . VAL A 1 82 ? -10.958 8.311 8.803 1.00 87.38 82 VAL A CA 1
ATOM 645 C C . VAL A 1 82 ? -9.870 7.871 7.836 1.00 87.38 82 VAL A C 1
ATOM 647 O O . VAL A 1 82 ? -9.085 8.692 7.372 1.00 87.38 82 VAL A O 1
ATOM 650 N N . LEU A 1 83 ? -9.789 6.571 7.572 1.00 87.44 83 LEU A N 1
ATOM 651 C CA . LEU A 1 83 ? -8.782 5.991 6.695 1.00 87.44 83 LEU A CA 1
ATOM 652 C C . LEU A 1 83 ? -8.996 6.469 5.256 1.00 87.44 83 LEU A C 1
ATOM 654 O O . LEU A 1 83 ? -10.072 6.235 4.700 1.00 87.44 83 LEU A O 1
ATOM 658 N N . TYR A 1 84 ? -7.960 7.068 4.671 1.00 86.25 84 TYR A N 1
ATOM 659 C CA . TYR A 1 84 ? -7.968 7.515 3.273 1.00 86.25 84 TYR A CA 1
ATOM 660 C C . TYR A 1 84 ? -6.847 6.907 2.430 1.00 86.25 84 TYR A C 1
ATOM 662 O O . TYR A 1 84 ? -6.935 6.906 1.205 1.00 86.25 84 TYR A O 1
ATOM 670 N N . ALA A 1 85 ? -5.791 6.394 3.069 1.00 87.44 85 ALA A N 1
ATOM 671 C CA . ALA A 1 85 ? -4.692 5.770 2.355 1.00 87.44 85 ALA A CA 1
ATOM 672 C C . ALA A 1 85 ? -4.006 4.663 3.160 1.00 87.44 85 ALA A C 1
ATOM 674 O O . ALA A 1 85 ? -3.969 4.663 4.395 1.00 87.44 85 ALA A O 1
ATOM 675 N N . VAL A 1 86 ? -3.419 3.728 2.422 1.00 89.06 86 VAL A N 1
ATOM 676 C CA . VAL A 1 86 ? -2.534 2.675 2.906 1.00 89.06 86 VAL A CA 1
ATOM 677 C C . VAL A 1 86 ? -1.231 2.761 2.127 1.00 89.06 86 VAL A C 1
ATOM 679 O O . VAL A 1 86 ? -1.233 2.747 0.897 1.00 89.06 86 VAL A O 1
ATOM 682 N N . ARG A 1 87 ? -0.109 2.811 2.842 1.00 89.81 87 ARG A N 1
ATOM 683 C CA . ARG A 1 87 ? 1.231 2.774 2.255 1.00 89.81 87 ARG A CA 1
ATOM 684 C C . ARG A 1 87 ? 1.945 1.500 2.666 1.00 89.81 87 ARG A C 1
ATOM 686 O O . ARG A 1 87 ? 1.978 1.159 3.847 1.00 89.81 87 ARG A O 1
ATOM 693 N N . ALA A 1 88 ? 2.559 0.825 1.709 1.00 91.38 88 ALA A N 1
ATOM 694 C CA . ALA A 1 88 ? 3.526 -0.227 1.951 1.00 91.38 88 ALA A CA 1
ATOM 695 C C . ALA A 1 88 ? 4.914 0.217 1.485 1.00 91.38 88 ALA A C 1
ATOM 697 O O . ALA A 1 88 ? 5.078 0.665 0.354 1.00 91.38 88 ALA A O 1
ATOM 698 N N . THR A 1 89 ? 5.915 0.051 2.347 1.00 92.00 89 THR A N 1
ATOM 699 C CA . THR A 1 89 ? 7.304 0.416 2.055 1.00 92.00 89 THR A CA 1
ATOM 700 C C . THR A 1 89 ? 8.227 -0.768 2.294 1.00 92.00 89 THR A C 1
ATOM 702 O O . THR A 1 89 ? 8.183 -1.405 3.355 1.00 92.00 89 THR A O 1
ATOM 705 N N . TRP A 1 90 ? 9.094 -1.041 1.323 1.00 93.81 90 TRP A N 1
ATOM 706 C CA . TRP A 1 90 ? 10.157 -2.035 1.420 1.00 93.81 90 TRP A CA 1
ATOM 707 C C . TRP A 1 90 ? 11.522 -1.360 1.382 1.00 93.81 90 TRP A C 1
ATOM 709 O O . TRP A 1 90 ? 11.759 -0.426 0.612 1.00 93.81 90 TRP A O 1
ATOM 719 N N . ASP A 1 91 ? 12.427 -1.899 2.193 1.00 90.81 91 ASP A N 1
ATOM 720 C CA . ASP A 1 91 ? 13.846 -1.579 2.140 1.00 90.81 91 ASP A CA 1
ATOM 721 C C . ASP A 1 91 ? 14.427 -2.286 0.897 1.00 90.81 91 ASP A C 1
ATOM 723 O O . ASP A 1 91 ? 14.674 -3.491 0.941 1.00 90.81 91 ASP A O 1
ATOM 727 N N . GLY A 1 92 ? 14.570 -1.567 -0.221 1.00 91.25 92 GLY A N 1
ATOM 728 C CA . GLY A 1 92 ? 15.027 -2.116 -1.507 1.00 91.25 92 GLY A CA 1
ATOM 729 C C . GLY A 1 92 ? 13.994 -2.057 -2.640 1.00 91.25 92 GLY A C 1
ATOM 730 O O . GLY A 1 92 ? 12.816 -1.756 -2.435 1.00 91.25 92 GLY A O 1
ATOM 731 N N . VAL A 1 93 ? 14.447 -2.321 -3.868 1.00 93.00 93 VAL A N 1
ATOM 732 C CA . VAL A 1 93 ? 13.639 -2.224 -5.106 1.00 93.00 93 VAL A CA 1
ATOM 733 C C . VAL A 1 93 ? 13.071 -3.569 -5.569 1.00 93.00 93 VAL A C 1
ATOM 735 O O . VAL A 1 93 ? 12.308 -3.635 -6.526 1.00 93.00 93 VAL A O 1
ATOM 738 N N . GLU A 1 94 ? 13.432 -4.666 -4.904 1.00 92.31 94 GLU A N 1
ATOM 739 C CA . GLU A 1 94 ? 13.112 -6.035 -5.321 1.00 92.31 94 GLU A CA 1
ATOM 740 C C . GLU A 1 94 ? 11.606 -6.319 -5.300 1.00 92.31 94 GLU A C 1
ATOM 742 O O . GLU A 1 94 ? 11.111 -7.136 -6.077 1.00 92.31 94 GLU A O 1
ATOM 747 N N . ALA A 1 95 ? 10.870 -5.636 -4.420 1.00 92.06 95 ALA A N 1
ATOM 748 C CA . ALA A 1 95 ? 9.419 -5.736 -4.342 1.00 92.06 95 ALA A CA 1
ATOM 749 C C . ALA A 1 95 ? 8.711 -5.005 -5.494 1.00 92.06 95 ALA A C 1
ATOM 751 O O . ALA A 1 95 ? 7.591 -5.382 -5.832 1.00 92.06 95 ALA A O 1
ATOM 752 N N . GLY A 1 96 ? 9.354 -4.013 -6.117 1.00 93.00 96 GLY A N 1
ATOM 753 C CA . GLY A 1 96 ? 8.773 -3.171 -7.163 1.00 93.00 96 GLY A CA 1
ATOM 754 C C . GLY A 1 96 ? 8.243 -3.959 -8.363 1.00 93.00 96 GLY A C 1
ATOM 755 O O . GLY A 1 96 ? 7.035 -3.951 -8.603 1.00 93.00 96 GLY A O 1
ATOM 756 N N . PRO A 1 97 ? 9.086 -4.722 -9.083 1.00 92.94 97 PRO A N 1
ATOM 757 C CA . PRO A 1 97 ? 8.633 -5.524 -10.218 1.00 92.94 97 PRO A CA 1
ATOM 758 C C . PRO A 1 97 ? 7.554 -6.550 -9.848 1.00 92.94 97 PRO A C 1
ATOM 760 O O . PRO A 1 97 ? 6.624 -6.768 -10.619 1.00 92.94 97 PRO A O 1
ATOM 763 N N . LEU A 1 98 ? 7.637 -7.148 -8.652 1.00 91.94 98 LEU A N 1
ATOM 764 C CA . LEU A 1 98 ? 6.629 -8.097 -8.168 1.00 91.94 98 LEU A CA 1
ATOM 765 C C . LEU A 1 98 ? 5.280 -7.413 -7.925 1.00 91.94 98 LEU A C 1
ATOM 767 O O . LEU A 1 98 ? 4.246 -7.957 -8.315 1.00 91.94 98 LEU A O 1
ATOM 771 N N . ALA A 1 99 ? 5.296 -6.226 -7.313 1.00 90.81 99 ALA A N 1
ATOM 772 C CA . ALA A 1 99 ? 4.105 -5.422 -7.076 1.00 90.81 99 ALA A CA 1
ATOM 773 C C . ALA A 1 99 ? 3.474 -4.998 -8.401 1.00 90.81 99 ALA A C 1
ATOM 775 O O . ALA A 1 99 ? 2.277 -5.191 -8.589 1.00 90.81 99 ALA A O 1
ATOM 776 N N . ARG A 1 100 ? 4.281 -4.511 -9.349 1.00 91.56 100 ARG A N 1
ATOM 777 C CA . ARG A 1 100 ? 3.813 -4.122 -10.683 1.00 91.56 100 ARG A CA 1
ATOM 778 C C . ARG A 1 100 ? 3.145 -5.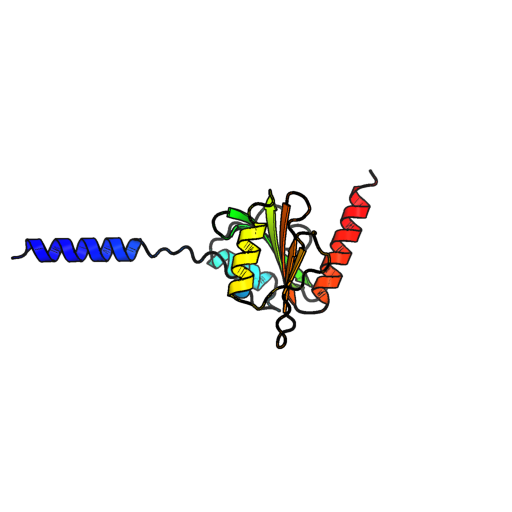291 -11.399 1.00 91.56 100 ARG A C 1
ATOM 780 O O . ARG A 1 100 ? 2.005 -5.172 -11.828 1.00 91.56 100 ARG A O 1
ATOM 787 N N . ASP A 1 101 ? 3.820 -6.437 -11.477 1.00 90.25 101 ASP A N 1
ATOM 788 C CA . ASP A 1 101 ? 3.295 -7.621 -12.162 1.00 90.25 101 ASP A CA 1
ATOM 789 C C . ASP A 1 101 ? 2.034 -8.181 -11.480 1.00 90.25 101 ASP A C 1
ATOM 791 O O . ASP A 1 101 ? 1.175 -8.771 -12.139 1.00 90.25 101 ASP A O 1
ATOM 795 N N . PHE A 1 102 ? 1.922 -8.039 -10.156 1.00 87.44 102 PHE A N 1
ATOM 796 C CA . PHE A 1 102 ? 0.719 -8.399 -9.409 1.00 87.44 102 PHE A CA 1
ATOM 797 C C . PHE A 1 102 ? -0.441 -7.443 -9.717 1.00 87.44 102 PHE A C 1
ATOM 799 O O . PHE A 1 102 ? -1.541 -7.902 -10.027 1.00 87.44 102 PHE A O 1
ATOM 806 N N . LEU A 1 103 ? -0.190 -6.132 -9.679 1.00 88.06 103 LEU A N 1
ATOM 807 C CA . LEU A 1 103 ? -1.192 -5.093 -9.912 1.00 88.06 103 LEU A CA 1
ATOM 808 C C . LEU A 1 103 ? -1.698 -5.103 -11.355 1.00 88.06 103 LEU A C 1
ATOM 810 O O . LEU A 1 103 ? -2.906 -5.137 -11.557 1.00 88.06 103 LEU A O 1
ATOM 814 N N . SER A 1 104 ? -0.818 -5.217 -12.353 1.00 88.19 104 SER A N 1
ATOM 815 C CA . SER A 1 104 ? -1.211 -5.303 -13.770 1.00 88.19 104 SER A CA 1
ATOM 816 C C . SER A 1 104 ? -2.041 -6.545 -14.117 1.00 88.19 104 SER A C 1
ATOM 818 O O . SER A 1 104 ? -2.696 -6.578 -15.152 1.00 88.19 104 SER A O 1
ATOM 820 N N . LYS A 1 105 ? -2.021 -7.602 -13.291 1.00 86.50 105 LYS A N 1
ATOM 821 C CA . LYS A 1 105 ? -2.906 -8.770 -13.480 1.00 86.50 105 LYS A CA 1
ATOM 822 C C . LYS A 1 105 ? -4.311 -8.543 -12.934 1.00 86.50 105 LYS A C 1
ATOM 824 O O . LYS A 1 105 ? -5.235 -9.242 -13.347 1.00 86.50 105 LYS A O 1
ATOM 829 N N . ARG A 1 106 ? -4.444 -7.657 -11.949 1.00 82.19 106 ARG A N 1
ATOM 830 C CA . ARG A 1 106 ? -5.685 -7.408 -11.208 1.00 82.19 106 ARG A CA 1
ATOM 831 C C . ARG A 1 106 ? -6.421 -6.180 -11.734 1.00 82.19 106 ARG A C 1
ATOM 833 O O . ARG A 1 106 ? -7.644 -6.195 -11.810 1.00 82.19 106 ARG A O 1
ATOM 840 N N . HIS A 1 107 ? -5.659 -5.172 -12.123 1.00 82.44 107 HIS A N 1
ATOM 841 C CA . HIS A 1 107 ? -6.114 -3.925 -12.711 1.00 82.44 107 HIS A CA 1
ATOM 842 C C . HIS A 1 107 ? -5.716 -3.881 -14.192 1.00 82.44 107 HIS A C 1
ATOM 844 O O . HIS A 1 107 ? -5.193 -4.845 -14.751 1.00 82.44 107 HIS A O 1
ATOM 850 N N . HIS A 1 108 ? -5.992 -2.760 -14.847 1.00 83.44 108 HIS A N 1
ATOM 851 C CA . HIS A 1 108 ? -5.536 -2.487 -16.207 1.00 83.44 108 HIS A CA 1
ATOM 852 C C . HIS A 1 108 ? -4.025 -2.172 -16.245 1.00 83.44 108 HIS A C 1
ATOM 854 O O . HIS A 1 108 ? -3.338 -2.198 -15.224 1.00 83.44 108 HIS A O 1
ATOM 860 N N . GLU A 1 109 ? -3.480 -1.906 -17.433 1.00 86.44 109 GLU A N 1
ATOM 861 C CA . GLU A 1 109 ? -2.082 -1.474 -17.557 1.00 86.44 109 GLU A CA 1
ATOM 862 C C . GLU A 1 109 ? -1.869 -0.126 -16.852 1.00 86.44 109 GLU A C 1
ATOM 864 O O . GLU A 1 109 ? -2.684 0.781 -17.045 1.00 86.44 109 GLU A O 1
ATOM 869 N N . PRO A 1 110 ? -0.791 0.039 -16.065 1.00 89.81 110 PRO A N 1
ATOM 870 C CA . PRO A 1 110 ? -0.518 1.301 -15.405 1.00 89.81 110 PRO A CA 1
ATOM 871 C C . PRO A 1 110 ? -0.216 2.408 -16.406 1.00 89.81 110 PRO A C 1
ATOM 873 O O . PRO A 1 110 ? 0.355 2.196 -17.479 1.00 89.81 110 PRO A O 1
ATOM 876 N N . ILE A 1 111 ? -0.483 3.628 -15.971 1.00 89.44 111 ILE A N 1
ATOM 877 C CA . ILE A 1 111 ? 0.088 4.833 -16.547 1.00 89.44 111 ILE A CA 1
ATOM 878 C C . ILE A 1 111 ? 1.489 5.001 -15.955 1.00 89.44 111 ILE A C 1
ATOM 880 O O . ILE A 1 111 ? 1.666 5.037 -14.738 1.00 89.44 111 ILE A O 1
ATOM 884 N N . GLN A 1 112 ? 2.490 5.107 -16.822 1.00 87.69 112 GLN A N 1
ATOM 885 C CA . GLN A 1 112 ? 3.840 5.509 -16.442 1.00 87.69 112 GLN A CA 1
ATOM 886 C C . GLN A 1 112 ? 3.989 7.000 -16.749 1.00 87.69 112 GLN A C 1
ATOM 888 O O . GLN A 1 112 ? 3.914 7.392 -17.914 1.00 87.69 112 GLN A O 1
ATOM 893 N N . GLU A 1 113 ? 4.159 7.828 -15.715 1.00 75.38 113 GLU A N 1
ATOM 894 C CA . GLU A 1 113 ? 4.227 9.291 -15.874 1.00 75.38 113 GLU A CA 1
ATOM 895 C C . GLU A 1 113 ? 5.472 9.724 -16.658 1.00 75.38 113 GLU A C 1
ATOM 897 O O . GLU A 1 113 ? 5.393 10.568 -17.550 1.00 75.38 113 GLU A O 1
ATOM 902 N N . GLU A 1 114 ? 6.615 9.103 -16.360 1.00 80.56 114 GLU A N 1
ATOM 903 C CA . GLU A 1 114 ? 7.906 9.444 -16.950 1.00 80.56 114 GLU A CA 1
ATOM 904 C C . GLU A 1 114 ? 8.603 8.195 -17.512 1.00 80.56 114 GLU A C 1
ATOM 906 O O . GLU A 1 114 ? 8.920 7.262 -16.762 1.00 80.56 114 GLU A O 1
ATOM 911 N N . PRO A 1 115 ? 8.873 8.140 -18.831 1.00 81.12 115 PRO A N 1
ATOM 912 C CA . PRO A 1 115 ? 9.566 7.011 -19.435 1.00 81.12 115 PRO A CA 1
ATOM 913 C C . PRO A 1 115 ? 10.943 6.782 -18.805 1.00 81.12 115 PRO A C 1
ATOM 915 O O . PRO A 1 115 ? 11.792 7.671 -18.792 1.00 81.12 115 PRO A O 1
ATOM 918 N N . GLY A 1 116 ? 11.187 5.557 -18.338 1.00 81.12 116 GLY A N 1
ATOM 919 C CA . GLY A 1 116 ? 12.461 5.173 -17.723 1.00 81.12 116 GLY A CA 1
ATOM 920 C C . GLY A 1 116 ? 12.550 5.445 -16.220 1.00 81.12 116 GLY A C 1
ATOM 921 O O . GLY A 1 116 ? 13.547 5.057 -15.616 1.00 81.12 116 GLY A O 1
ATOM 922 N N . ILE A 1 117 ? 11.517 6.039 -15.616 1.00 86.12 117 ILE A N 1
ATOM 923 C CA . ILE A 1 117 ? 11.348 6.075 -14.164 1.00 86.12 117 ILE A CA 1
ATOM 924 C C . ILE A 1 117 ? 10.412 4.945 -13.763 1.00 86.12 117 ILE A C 1
ATOM 926 O O . ILE A 1 117 ? 9.338 4.769 -14.339 1.00 86.12 117 ILE A O 1
ATOM 930 N N . ASP A 1 118 ? 10.814 4.176 -12.758 1.00 90.56 118 ASP A N 1
ATOM 931 C CA . ASP A 1 118 ? 10.021 3.084 -12.205 1.00 90.56 118 ASP A CA 1
ATOM 932 C C . ASP A 1 118 ? 8.897 3.593 -11.280 1.00 90.56 118 ASP A C 1
ATOM 934 O O . ASP A 1 118 ? 8.813 3.222 -10.109 1.00 90.56 118 ASP A O 1
ATOM 938 N N . LYS A 1 119 ? 8.034 4.452 -11.835 1.00 92.19 119 LYS A N 1
ATOM 939 C CA . LYS A 1 119 ? 6.844 5.022 -11.201 1.00 92.19 119 LYS A CA 1
ATOM 940 C C . LYS A 1 119 ? 5.608 4.715 -12.048 1.00 92.19 119 LYS A C 1
ATOM 942 O O . LYS A 1 119 ? 5.559 5.046 -13.232 1.00 92.19 119 LYS A O 1
ATOM 947 N N . TYR A 1 120 ? 4.619 4.073 -11.440 1.00 91.75 120 TYR A N 1
ATOM 948 C CA . TYR A 1 120 ? 3.449 3.508 -12.110 1.00 91.75 120 TYR A CA 1
ATOM 949 C C . TYR A 1 120 ? 2.185 3.860 -11.336 1.00 91.75 120 TYR A C 1
ATOM 951 O O . TYR A 1 120 ? 2.170 3.754 -10.111 1.00 91.75 120 TYR A O 1
ATOM 959 N N . ILE A 1 121 ? 1.127 4.247 -12.043 1.00 91.25 121 ILE A N 1
ATOM 960 C CA . ILE A 1 121 ? -0.153 4.646 -11.455 1.00 91.25 121 ILE A CA 1
ATOM 961 C C . ILE A 1 121 ? -1.285 3.854 -12.111 1.00 91.25 121 ILE A C 1
ATOM 963 O O . ILE A 1 121 ? -1.376 3.795 -13.336 1.00 91.25 121 ILE A O 1
ATOM 967 N N . TRP A 1 122 ? -2.171 3.280 -11.304 1.00 89.88 122 TRP A N 1
ATOM 968 C CA . TRP A 1 122 ? -3.434 2.689 -11.741 1.00 89.88 122 TRP A CA 1
ATOM 969 C C . TRP A 1 122 ? -4.591 3.537 -11.218 1.00 89.88 122 TRP A C 1
ATOM 971 O O . TRP A 1 122 ? -4.622 3.884 -10.037 1.00 89.88 122 TRP A O 1
ATOM 981 N N . MET A 1 123 ? -5.544 3.841 -12.100 1.00 85.56 123 MET A N 1
ATOM 982 C CA . MET A 1 123 ? -6.775 4.566 -11.773 1.00 85.56 123 MET A CA 1
ATOM 983 C C . MET A 1 123 ? -7.950 3.844 -12.424 1.00 85.56 123 MET A C 1
ATOM 985 O O . MET A 1 123 ? -8.117 3.896 -13.646 1.00 85.56 123 MET A O 1
ATOM 989 N N . ASP A 1 124 ? -8.741 3.107 -11.649 1.00 72.50 124 ASP A N 1
ATOM 990 C CA . ASP A 1 124 ? -9.864 2.366 -12.222 1.00 72.50 124 ASP A CA 1
ATOM 991 C C . ASP A 1 124 ? -11.007 3.328 -12.575 1.00 72.50 124 ASP A C 1
ATOM 993 O O . ASP A 1 124 ? -11.563 4.005 -11.722 1.00 72.50 124 ASP A O 1
ATOM 997 N N . SER A 1 125 ? -11.393 3.364 -13.857 1.00 60.91 125 SER A N 1
ATOM 998 C CA . SER A 1 125 ? -12.377 4.301 -14.453 1.00 60.91 125 SER A CA 1
ATOM 999 C C . SER A 1 125 ? -13.816 4.290 -13.882 1.00 60.91 125 SER A C 1
ATOM 1001 O O . SER A 1 125 ? -14.722 4.881 -14.470 1.00 60.91 125 SER A O 1
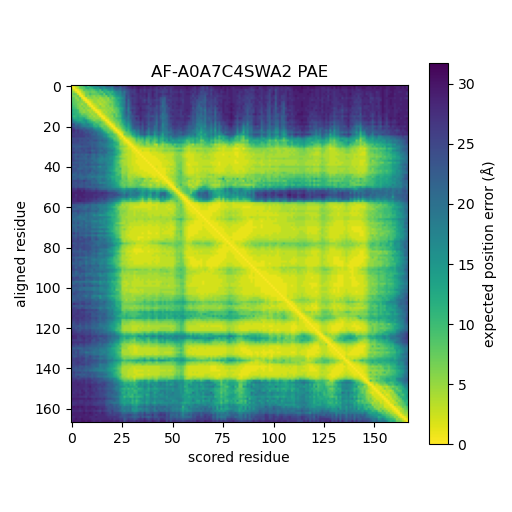ATOM 1003 N N . GLY A 1 126 ? -14.046 3.638 -12.745 1.00 65.62 126 GLY A N 1
ATOM 1004 C CA . GLY A 1 126 ? -15.311 3.625 -12.013 1.00 65.62 126 GLY A CA 1
ATOM 1005 C C . GLY A 1 126 ? -15.166 3.806 -10.500 1.00 65.62 126 GLY A C 1
ATOM 1006 O O . GLY A 1 126 ? -16.185 3.774 -9.810 1.00 65.62 126 GLY A O 1
ATOM 1007 N N . THR A 1 127 ? -13.947 3.985 -9.988 1.00 71.38 127 THR A N 1
ATOM 1008 C CA . THR A 1 127 ? -13.683 4.297 -8.581 1.00 71.38 127 THR A CA 1
ATOM 1009 C C . THR A 1 127 ? -12.818 5.550 -8.484 1.00 71.38 127 THR A C 1
ATOM 1011 O O . THR A 1 127 ? -12.199 5.980 -9.454 1.00 71.38 127 THR A O 1
ATOM 1014 N N . GLU A 1 128 ? -12.806 6.167 -7.307 1.00 77.56 128 GLU A N 1
ATOM 1015 C CA . GLU A 1 128 ? -11.857 7.238 -6.984 1.00 77.56 128 GLU A CA 1
ATOM 1016 C C . GLU A 1 128 ? -10.540 6.659 -6.441 1.00 77.56 128 GLU A C 1
ATOM 1018 O O . GLU A 1 128 ? -9.718 7.392 -5.902 1.00 77.56 128 GLU A O 1
ATOM 1023 N N . ASP A 1 129 ? -10.335 5.343 -6.548 1.00 82.88 129 ASP A N 1
ATOM 1024 C CA . ASP A 1 129 ? -9.155 4.696 -5.999 1.00 82.88 129 ASP A CA 1
ATOM 1025 C C . ASP A 1 129 ? -7.943 4.919 -6.909 1.00 82.88 129 ASP A C 1
ATOM 1027 O O . ASP A 1 129 ? -7.980 4.691 -8.122 1.00 82.88 129 ASP A O 1
ATOM 1031 N N . ILE A 1 130 ? -6.838 5.317 -6.290 1.00 87.31 130 ILE A N 1
ATOM 1032 C CA . ILE A 1 130 ? -5.543 5.520 -6.925 1.00 87.31 130 ILE A CA 1
ATOM 1033 C C . ILE A 1 130 ? -4.567 4.534 -6.295 1.00 87.31 130 ILE A C 1
ATOM 1035 O O . ILE A 1 130 ? -4.388 4.509 -5.074 1.00 87.31 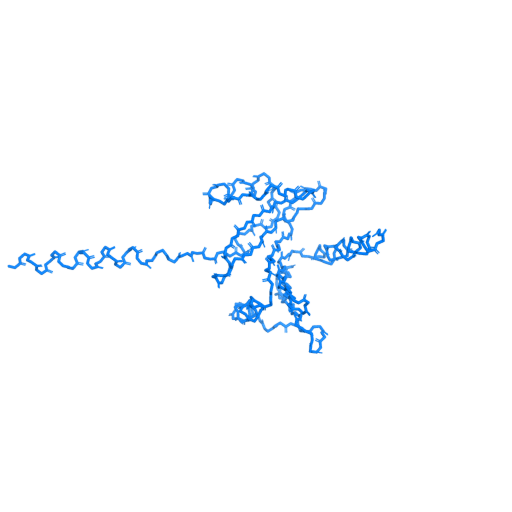130 ILE A O 1
ATOM 1039 N N . ILE A 1 131 ? -3.916 3.729 -7.135 1.00 89.31 131 ILE A N 1
ATOM 1040 C CA . ILE A 1 131 ? -2.778 2.901 -6.733 1.00 89.31 131 ILE A CA 1
ATOM 1041 C C . ILE A 1 131 ? -1.536 3.484 -7.383 1.00 89.31 131 ILE A C 1
ATOM 1043 O O . ILE A 1 131 ? -1.488 3.616 -8.602 1.00 89.31 131 ILE A O 1
ATOM 1047 N N . ALA A 1 132 ? -0.513 3.785 -6.594 1.00 91.19 132 ALA A N 1
ATOM 1048 C CA . ALA A 1 132 ? 0.756 4.268 -7.111 1.00 91.19 132 ALA A CA 1
ATOM 1049 C C . ALA A 1 132 ? 1.919 3.449 -6.575 1.00 91.19 132 ALA A C 1
ATOM 1051 O O . ALA A 1 132 ? 2.026 3.200 -5.379 1.00 91.19 132 ALA A O 1
ATOM 1052 N N . LEU A 1 133 ? 2.809 3.053 -7.468 1.00 92.75 133 LEU A N 1
ATOM 1053 C CA . LEU A 1 133 ? 3.990 2.267 -7.170 1.00 92.75 133 LEU A CA 1
ATOM 1054 C C . LEU A 1 133 ? 5.219 3.032 -7.642 1.00 92.75 133 LEU A C 1
ATOM 1056 O O . LEU A 1 133 ? 5.329 3.336 -8.824 1.00 92.75 133 LEU A O 1
ATOM 1060 N N . ASP A 1 134 ? 6.152 3.281 -6.736 1.00 93.69 134 ASP A N 1
ATOM 1061 C CA . ASP A 1 134 ? 7.448 3.882 -7.025 1.00 93.69 134 ASP A CA 1
ATOM 1062 C C . ASP A 1 134 ? 8.554 2.976 -6.487 1.00 93.69 134 ASP A C 1
ATOM 1064 O O . ASP A 1 134 ? 8.581 2.646 -5.302 1.00 93.69 134 ASP A O 1
ATOM 1068 N N . TYR A 1 135 ? 9.469 2.556 -7.354 1.00 93.44 135 TYR A N 1
ATOM 1069 C CA . TYR A 1 135 ? 10.685 1.856 -6.946 1.00 93.44 135 TYR A CA 1
ATOM 1070 C C . TYR A 1 135 ? 11.962 2.445 -7.562 1.00 93.44 135 TYR A C 1
ATOM 1072 O O . TYR A 1 135 ? 12.949 1.743 -7.786 1.00 93.44 135 TYR A O 1
ATOM 1080 N N . SER A 1 136 ? 11.961 3.759 -7.807 1.00 80.25 136 SER A N 1
ATOM 1081 C CA . SER A 1 136 ? 13.012 4.481 -8.536 1.00 80.25 136 SER A CA 1
ATOM 1082 C C . SER A 1 136 ? 14.189 4.991 -7.680 1.00 80.25 136 SER A C 1
ATOM 1084 O O . SER A 1 136 ? 15.178 5.480 -8.224 1.00 80.25 136 SER A O 1
ATOM 1086 N N . ALA A 1 137 ? 14.160 4.823 -6.351 1.00 80.44 137 ALA A N 1
ATOM 1087 C CA . ALA A 1 137 ? 15.125 5.449 -5.430 1.00 80.44 137 ALA A CA 1
ATOM 1088 C C . ALA A 1 137 ? 15.758 4.488 -4.400 1.00 80.44 137 ALA A C 1
ATOM 1090 O O . ALA A 1 137 ? 15.990 4.854 -3.248 1.00 80.44 137 ALA A O 1
ATOM 1091 N N . GLY A 1 138 ? 16.020 3.232 -4.777 1.00 85.56 138 GLY A N 1
ATOM 1092 C CA . GLY A 1 138 ? 16.636 2.249 -3.867 1.00 85.56 138 GLY A CA 1
ATOM 1093 C C . GLY A 1 138 ? 15.694 1.709 -2.779 1.00 85.56 138 GLY A C 1
ATOM 1094 O O . GLY A 1 138 ? 16.120 0.955 -1.907 1.00 85.56 138 GLY A O 1
ATOM 1095 N N . LYS A 1 139 ? 14.414 2.075 -2.847 1.00 90.88 139 LYS A N 1
ATOM 1096 C CA . LYS A 1 139 ? 13.304 1.595 -2.021 1.00 90.88 139 LYS A CA 1
ATOM 1097 C C . LYS A 1 139 ? 12.094 1.353 -2.912 1.00 90.88 139 LYS A C 1
ATOM 1099 O O . LYS A 1 139 ? 12.050 1.895 -4.011 1.00 90.88 139 LYS A O 1
ATOM 1104 N N . THR A 1 140 ? 11.130 0.583 -2.422 1.00 94.50 140 THR A N 1
ATOM 1105 C CA . THR A 1 140 ? 9.824 0.395 -3.062 1.00 94.50 140 THR A CA 1
ATOM 1106 C C . THR A 1 140 ? 8.766 1.009 -2.164 1.00 94.50 140 THR A C 1
ATOM 1108 O O . THR A 1 140 ? 8.687 0.659 -0.986 1.00 94.50 140 THR A O 1
ATOM 1111 N N . ASP A 1 141 ? 7.945 1.883 -2.720 1.00 92.81 141 ASP A N 1
ATOM 1112 C CA . ASP A 1 141 ? 6.784 2.489 -2.090 1.00 92.81 141 ASP A CA 1
ATOM 1113 C C . ASP A 1 141 ? 5.539 2.159 -2.918 1.00 92.81 141 ASP A C 1
ATOM 1115 O O . ASP A 1 141 ? 5.473 2.452 -4.108 1.00 92.81 141 ASP A O 1
ATOM 1119 N N . LEU A 1 142 ? 4.548 1.546 -2.279 1.00 91.88 142 LEU A N 1
ATOM 1120 C CA . LEU A 1 142 ? 3.233 1.278 -2.847 1.00 91.88 142 LEU A CA 1
ATOM 1121 C C . LEU A 1 142 ? 2.191 2.045 -2.039 1.00 91.88 142 LEU A C 1
ATOM 1123 O O . LEU A 1 142 ? 2.074 1.854 -0.831 1.00 91.88 142 LEU A O 1
ATOM 1127 N N . TRP A 1 143 ? 1.419 2.872 -2.718 1.00 89.88 143 TRP A N 1
ATOM 1128 C CA . TRP A 1 143 ? 0.333 3.665 -2.175 1.00 89.88 143 TRP A CA 1
ATOM 1129 C C . TRP A 1 143 ? -0.990 3.174 -2.733 1.00 89.88 143 TRP A C 1
ATOM 1131 O O . TRP A 1 143 ? -1.099 2.911 -3.927 1.00 89.88 143 TRP A O 1
ATOM 1141 N N . TYR A 1 144 ? -1.985 3.082 -1.862 1.00 89.12 144 TYR A N 1
ATOM 1142 C CA . TYR A 1 144 ? -3.376 2.874 -2.224 1.00 89.12 144 TYR A CA 1
ATOM 1143 C C . TYR A 1 144 ? -4.222 3.898 -1.483 1.00 89.12 144 TYR A C 1
ATOM 1145 O O . TYR A 1 144 ? -4.100 4.006 -0.264 1.00 89.12 144 TYR A O 1
ATOM 1153 N N . SER A 1 145 ? -5.031 4.672 -2.191 1.00 87.00 145 SER A N 1
ATOM 1154 C CA . SER A 1 145 ? -5.738 5.821 -1.617 1.00 87.00 145 SER A CA 1
ATOM 1155 C C . SER A 1 145 ? -7.004 6.155 -2.385 1.00 87.00 145 SER A C 1
ATOM 1157 O O . SER A 1 145 ? -7.124 5.769 -3.543 1.00 87.00 145 SER A O 1
ATOM 1159 N N . VAL A 1 146 ? -7.898 6.929 -1.773 1.00 82.69 146 VAL A N 1
ATOM 1160 C CA . VAL A 1 146 ? -9.107 7.458 -2.426 1.00 82.69 146 VAL A CA 1
ATOM 1161 C C . VAL A 1 146 ? -8.953 8.938 -2.750 1.00 82.69 146 VAL A C 1
ATOM 1163 O O . VAL A 1 146 ? -8.494 9.711 -1.914 1.00 82.69 146 VAL A O 1
ATOM 1166 N N . GLY A 1 147 ? -9.395 9.334 -3.941 1.00 70.75 147 GLY A N 1
ATOM 1167 C CA . GLY A 1 147 ? -9.635 10.719 -4.340 1.00 70.75 147 GLY A CA 1
ATOM 1168 C C . GLY A 1 147 ? -8.391 11.614 -4.388 1.00 70.75 147 GLY A C 1
ATOM 1169 O O . GLY A 1 147 ? -7.247 11.154 -4.399 1.00 70.75 147 GLY A O 1
ATOM 1170 N N . ASP A 1 148 ? -8.628 12.931 -4.380 1.00 61.38 148 ASP A N 1
ATOM 1171 C CA . ASP A 1 148 ? -7.602 13.996 -4.407 1.00 61.38 148 ASP A CA 1
ATOM 1172 C C . ASP A 1 148 ? -6.647 13.971 -3.191 1.00 61.38 148 ASP A C 1
ATOM 1174 O O . ASP A 1 148 ? -5.660 14.711 -3.123 1.00 61.38 148 ASP A O 1
ATOM 1178 N N . GLU A 1 149 ? -6.929 13.130 -2.197 1.00 62.66 149 GLU A N 1
ATOM 1179 C CA . GLU A 1 149 ? -6.166 13.009 -0.954 1.00 62.66 149 GLU A CA 1
ATOM 1180 C C . GLU A 1 149 ? -4.811 12.321 -1.188 1.00 62.66 149 GLU A C 1
ATOM 1182 O O . GLU A 1 149 ? -3.867 12.560 -0.433 1.00 62.66 149 GLU A O 1
ATOM 1187 N N . TYR A 1 150 ? -4.670 11.562 -2.283 1.00 60.44 150 TYR A N 1
ATOM 1188 C CA . TYR A 1 150 ? -3.380 11.078 -2.783 1.00 60.44 150 TYR A CA 1
ATOM 1189 C C . TYR A 1 150 ? -2.407 12.229 -3.073 1.00 60.44 150 TYR A C 1
ATOM 1191 O O . TYR A 1 150 ? -1.283 12.248 -2.564 1.00 60.44 150 TYR A O 1
ATOM 1199 N N . GLU A 1 151 ? -2.846 13.227 -3.852 1.00 57.03 151 GLU A N 1
ATOM 1200 C CA . GLU A 1 151 ? -2.003 14.374 -4.200 1.00 57.03 151 GLU A CA 1
ATOM 1201 C C . GLU A 1 151 ? -1.641 15.197 -2.962 1.00 57.03 151 GLU A C 1
ATOM 1203 O O . GLU A 1 151 ? -0.514 15.680 -2.836 1.00 57.03 151 GLU A O 1
ATOM 1208 N N . GLN A 1 152 ? -2.580 15.352 -2.024 1.00 59.66 152 GLN A N 1
ATOM 1209 C CA . GLN A 1 152 ? -2.305 16.034 -0.760 1.00 59.66 152 GLN A CA 1
ATOM 1210 C C . GLN A 1 152 ? -1.300 15.255 0.096 1.00 59.66 152 GLN A C 1
ATOM 1212 O O . GLN A 1 152 ? -0.391 15.863 0.661 1.00 59.66 152 GLN A O 1
ATOM 1217 N N . GLY A 1 153 ? -1.423 13.925 0.152 1.00 58.00 153 GLY A N 1
ATOM 1218 C CA . GLY A 1 153 ? -0.494 13.041 0.853 1.00 58.00 153 GLY A CA 1
ATOM 1219 C C . GLY A 1 153 ? 0.937 13.164 0.331 1.00 58.00 153 GLY A C 1
ATOM 1220 O O . GLY A 1 153 ? 1.854 13.356 1.128 1.00 58.00 153 GLY A O 1
ATOM 1221 N N . ILE A 1 154 ? 1.128 13.156 -0.995 1.00 59.06 154 ILE A N 1
ATOM 1222 C CA . ILE A 1 154 ? 2.450 13.360 -1.613 1.00 59.06 154 ILE A CA 1
ATOM 1223 C C . ILE A 1 154 ? 3.012 14.745 -1.297 1.00 59.06 154 ILE A C 1
ATOM 1225 O O . ILE A 1 154 ? 4.144 14.842 -0.831 1.00 59.06 154 ILE A O 1
ATOM 1229 N N . ARG A 1 155 ? 2.225 15.816 -1.467 1.00 57.25 155 ARG A N 1
ATOM 1230 C CA . ARG A 1 155 ? 2.692 17.189 -1.188 1.00 57.25 155 ARG A CA 1
ATOM 1231 C C . ARG A 1 155 ? 3.117 17.377 0.271 1.00 57.25 155 ARG A C 1
ATOM 1233 O O . ARG A 1 155 ? 4.073 18.101 0.546 1.00 57.25 155 ARG A O 1
ATOM 1240 N N . LEU A 1 156 ? 2.418 16.734 1.209 1.00 57.47 156 LEU A N 1
ATOM 1241 C CA . LEU A 1 156 ? 2.780 16.746 2.629 1.00 57.47 156 LEU A CA 1
ATOM 1242 C C . LEU A 1 156 ? 4.086 15.984 2.901 1.00 57.47 156 LEU A C 1
ATOM 1244 O O . LEU A 1 156 ? 4.849 16.390 3.777 1.00 57.47 156 LEU A O 1
ATOM 1248 N N . GLU A 1 157 ? 4.368 14.906 2.167 1.00 59.00 157 GLU A N 1
ATOM 1249 C CA . GLU A 1 157 ? 5.626 14.166 2.300 1.00 59.00 157 GLU A CA 1
ATOM 1250 C C . GLU A 1 157 ? 6.817 14.878 1.655 1.00 59.00 157 GLU A C 1
ATOM 1252 O O . GLU A 1 157 ? 7.870 14.972 2.290 1.00 59.00 157 GLU A O 1
ATOM 1257 N N . GLU A 1 158 ? 6.652 15.415 0.445 1.00 57.44 158 GLU A N 1
ATOM 1258 C CA . GLU A 1 158 ? 7.687 16.178 -0.264 1.00 57.44 158 GLU A CA 1
ATOM 1259 C C . GLU A 1 158 ? 8.097 17.416 0.544 1.00 57.44 158 GLU A C 1
ATOM 1261 O O . GLU A 1 158 ? 9.278 17.602 0.842 1.00 57.44 158 GLU A O 1
ATOM 1266 N N . GLY A 1 159 ? 7.122 18.193 1.034 1.00 51.59 159 GLY A N 1
ATOM 1267 C CA . GLY A 1 159 ? 7.392 19.344 1.901 1.00 51.59 159 GLY A CA 1
ATOM 1268 C C . GLY A 1 159 ? 8.044 18.972 3.240 1.00 51.59 159 GLY A C 1
ATOM 1269 O O . GLY A 1 159 ? 8.728 19.795 3.852 1.00 51.59 159 GLY A O 1
ATOM 1270 N N . ARG A 1 160 ? 7.876 17.726 3.705 1.00 55.75 160 ARG A N 1
ATOM 1271 C CA . ARG A 1 160 ? 8.534 17.218 4.916 1.00 55.75 160 ARG A CA 1
ATOM 1272 C C . ARG A 1 160 ? 9.968 16.772 4.646 1.00 55.75 160 ARG A C 1
ATOM 1274 O O . ARG A 1 160 ? 10.819 17.010 5.498 1.00 55.75 160 ARG A O 1
ATOM 1281 N N . GLN A 1 161 ? 10.256 16.150 3.501 1.00 50.78 161 GLN A N 1
ATOM 1282 C CA . GLN A 1 161 ? 11.633 15.811 3.117 1.00 50.78 161 GLN A CA 1
ATOM 1283 C C . GLN A 1 161 ? 12.480 17.075 2.922 1.00 50.78 161 GLN A C 1
ATOM 1285 O O . GLN A 1 161 ? 13.594 17.125 3.438 1.00 50.78 161 GLN A O 1
ATOM 1290 N N . GLU A 1 162 ? 11.919 18.135 2.332 1.00 47.06 162 GLU A N 1
ATOM 1291 C CA . GLU A 1 162 ? 12.609 19.429 2.207 1.00 47.06 162 GLU A CA 1
ATOM 1292 C C . GLU A 1 162 ? 12.948 20.082 3.563 1.00 47.06 162 GLU A C 1
ATOM 1294 O O . GLU A 1 162 ? 13.952 20.785 3.678 1.00 47.06 162 GLU A O 1
ATOM 1299 N N . GLN A 1 163 ? 12.160 19.840 4.620 1.00 42.56 163 GLN A N 1
ATOM 1300 C CA . GLN A 1 163 ? 12.456 20.359 5.965 1.00 42.56 163 GLN A CA 1
ATOM 1301 C C . GLN A 1 163 ? 13.563 19.594 6.701 1.00 42.56 163 GLN A C 1
ATOM 1303 O O . GLN A 1 163 ? 14.172 20.151 7.616 1.00 42.56 163 GLN A O 1
ATOM 1308 N N . VAL A 1 164 ? 13.829 18.335 6.340 1.00 41.75 164 VAL A N 1
ATOM 1309 C CA . VAL A 1 164 ? 14.857 17.512 7.003 1.00 41.75 164 VAL A CA 1
ATOM 1310 C C . VAL A 1 164 ? 16.258 17.800 6.446 1.00 41.75 164 VAL A C 1
ATOM 1312 O O . VAL A 1 164 ? 17.235 17.632 7.170 1.00 41.75 164 VAL A O 1
ATOM 1315 N N . ASP A 1 165 ? 16.365 18.334 5.227 1.00 43.34 165 ASP A N 1
ATOM 1316 C CA . ASP A 1 165 ? 17.645 18.655 4.574 1.00 43.34 165 ASP A CA 1
ATOM 1317 C C . ASP A 1 165 ? 18.262 20.012 4.999 1.00 43.34 165 ASP A C 1
ATOM 1319 O O . ASP A 1 165 ? 19.287 20.436 4.460 1.00 43.34 165 ASP A O 1
ATOM 1323 N N . TYR A 1 166 ? 17.685 20.687 6.001 1.00 38.25 166 TYR A N 1
ATOM 1324 C CA . TYR A 1 166 ? 18.176 21.956 6.559 1.00 38.25 166 TYR A CA 1
ATOM 1325 C C . TYR A 1 166 ? 18.589 21.855 8.040 1.00 38.25 166 TYR A C 1
ATOM 1327 O O . TYR A 1 166 ? 18.199 22.706 8.834 1.00 38.25 166 TYR A O 1
ATOM 1335 N N . PHE A 1 167 ? 19.397 20.864 8.437 1.00 38.41 167 PHE A N 1
ATOM 1336 C CA . PHE A 1 167 ? 20.139 20.897 9.713 1.00 38.41 167 PHE A CA 1
ATOM 1337 C C . PHE A 1 167 ? 21.493 20.187 9.645 1.00 38.41 167 PHE A C 1
ATOM 1339 O O . PHE A 1 167 ? 21.560 19.068 9.093 1.00 38.41 167 PHE A O 1
#

pLDDT: mean 74.25, std 17.73, range [35.91, 94.5]